Protein AF-A0A9W4XDM9-F1 (afdb_monomer_lite)

Organism: NCBI:txid2972786

Radius of gyration: 14.81 Å; chains: 1; bounding box: 36×41×36 Å

Secondary structure (DSSP, 8-state):
--HHHHHHHTTTT---SB--HHHHHHS-S-TT---HHHHTT--SS-EE--SSTTEEEEE-TTSSEEEEEEETTEEEEEEEE--TTS-THHHHHHHHHHHHHTT--EEBTT-BEEPSSHHHHHHHHHT-SS-EEEE---------

Sequence (144 aa):
MLPYKTIIQHNDGIIPRSISEDQFNNIDWFTQYCSENFLNSITYLPPEQHWNKDILFFGNYDSNSITISYEDHQIREIYCRIDTRSTYMEIVNKINNTIQLGSLIAFNDSLKIIGNTEHSLLDAIEECSEYTARFFKERISNIQ

Foldseek 3Di:
DALVVQCCVVVVNDNDQFDDPVSLQPGPRWDPQDCPQLVVLLPPFDWDDDPDPQKTKTHDPVAWIWIWGHDPNTTFWIKTFHHPVDPRLVVLVSVLVSCVSSSHWWAFPRRGTQDSDSVSSVVQCVVDPGGMIIRHDDDDDDDD

Structure (mmCIF, N/CA/C/O backbone):
data_AF-A0A9W4XDM9-F1
#
_entry.id   AF-A0A9W4XDM9-F1
#
loop_
_atom_site.group_PDB
_atom_site.id
_atom_site.type_symbol
_atom_site.label_atom_id
_atom_site.label_alt_id
_atom_site.label_comp_id
_atom_site.label_asym_id
_atom_site.label_entity_id
_atom_site.label_seq_id
_atom_site.pdbx_PDB_ins_code
_atom_site.Cartn_x
_atom_site.Cartn_y
_atom_site.Cartn_z
_atom_site.occupancy
_atom_site.B_iso_or_equiv
_atom_site.auth_seq_id
_atom_site.auth_comp_id
_atom_site.auth_asym_id
_atom_site.auth_atom_id
_atom_site.pdbx_PDB_model_num
ATOM 1 N N . MET A 1 1 ? -16.303 4.756 2.719 1.00 50.91 1 MET A N 1
ATOM 2 C CA . MET A 1 1 ? -15.575 5.531 3.741 1.00 50.91 1 MET A CA 1
ATOM 3 C C . MET A 1 1 ? -14.091 5.530 3.374 1.00 50.91 1 MET A C 1
ATOM 5 O O . MET A 1 1 ? -13.694 4.742 2.530 1.00 50.91 1 MET A O 1
ATOM 9 N N . LEU A 1 2 ? -13.285 6.446 3.919 1.00 59.59 2 LEU A N 1
ATOM 10 C CA . LEU A 1 2 ? -11.827 6.420 3.730 1.00 59.59 2 LEU A CA 1
ATOM 11 C C . LEU A 1 2 ? -11.182 5.683 4.916 1.00 59.59 2 LEU A C 1
ATOM 13 O O . LEU A 1 2 ? -11.610 5.975 6.037 1.00 59.59 2 LEU A O 1
ATOM 17 N N . PRO A 1 3 ? -10.130 4.860 4.718 1.00 63.12 3 PRO A N 1
ATOM 18 C CA . PRO A 1 3 ? -9.415 4.165 5.801 1.00 63.12 3 PRO A CA 1
ATOM 19 C C . PRO A 1 3 ? -9.049 5.080 6.982 1.00 63.12 3 PRO A C 1
ATOM 21 O O . PRO A 1 3 ? -9.209 4.729 8.151 1.00 63.12 3 PRO A O 1
ATOM 24 N N . TYR A 1 4 ? -8.641 6.314 6.666 1.00 62.72 4 TYR A N 1
ATOM 25 C CA . TYR A 1 4 ? -8.268 7.348 7.634 1.00 62.72 4 TYR A CA 1
ATOM 26 C C . TYR A 1 4 ? -9.421 7.827 8.529 1.00 62.72 4 TYR A C 1
ATOM 28 O O . TYR A 1 4 ? -9.192 8.266 9.651 1.00 62.72 4 TYR A O 1
ATOM 36 N N . LYS A 1 5 ? -10.674 7.735 8.069 1.00 65.38 5 LYS A N 1
ATOM 37 C CA . LYS A 1 5 ? -11.846 8.030 8.908 1.00 65.38 5 LYS A CA 1
ATOM 38 C C . LYS A 1 5 ? -12.192 6.842 9.800 1.00 65.38 5 LYS A C 1
ATOM 40 O O . LYS A 1 5 ? -12.499 7.058 10.969 1.00 65.38 5 LYS A O 1
ATOM 45 N N . THR A 1 6 ? -12.078 5.620 9.281 1.00 70.19 6 THR A N 1
ATOM 46 C CA . THR A 1 6 ? -12.355 4.392 10.033 1.00 70.19 6 T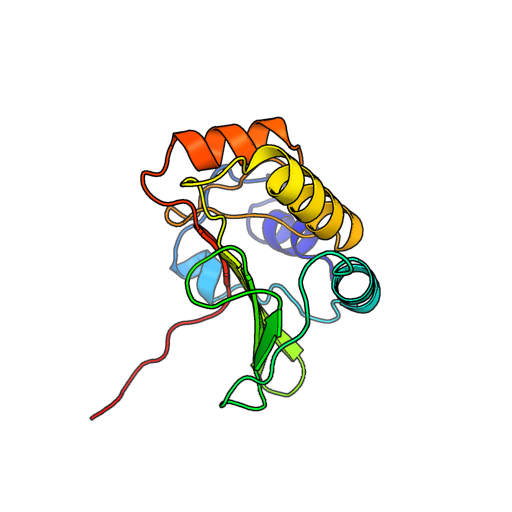HR A CA 1
ATOM 47 C C . THR A 1 6 ? -11.418 4.260 11.237 1.00 70.19 6 THR A C 1
ATOM 49 O O . THR A 1 6 ? -11.888 4.105 12.361 1.00 70.19 6 THR A O 1
ATOM 52 N N . ILE A 1 7 ? -10.102 4.441 11.059 1.00 72.19 7 ILE A N 1
ATOM 53 C CA . ILE A 1 7 ? -9.155 4.324 12.184 1.00 72.19 7 ILE A CA 1
ATOM 54 C C . ILE A 1 7 ? -9.390 5.379 13.278 1.00 72.19 7 ILE A C 1
ATOM 56 O O . ILE A 1 7 ? -9.298 5.059 14.459 1.00 72.19 7 ILE A O 1
ATOM 60 N N . ILE A 1 8 ? -9.755 6.610 12.900 1.00 70.44 8 ILE A N 1
ATOM 61 C CA . ILE A 1 8 ? -10.056 7.707 13.834 1.00 70.44 8 ILE A CA 1
ATOM 62 C C . ILE A 1 8 ? -11.339 7.417 14.627 1.00 70.44 8 ILE A C 1
ATOM 64 O O . ILE A 1 8 ? -11.399 7.703 15.821 1.00 70.44 8 ILE A O 1
ATOM 68 N N . GLN A 1 9 ? -12.351 6.812 13.996 1.00 71.81 9 GLN A N 1
ATOM 69 C CA . GLN A 1 9 ? -13.577 6.375 14.677 1.00 71.81 9 GLN A CA 1
ATOM 70 C C . GLN A 1 9 ? -13.320 5.234 15.672 1.00 71.81 9 GLN A C 1
ATOM 72 O O . GLN A 1 9 ? -13.922 5.221 16.739 1.00 71.81 9 GLN A O 1
ATOM 77 N N . HIS A 1 10 ? -12.402 4.316 15.357 1.00 74.31 10 HIS A N 1
ATOM 78 C CA . HIS A 1 10 ? -12.022 3.201 16.236 1.00 74.31 10 HIS A CA 1
ATOM 79 C C . HIS A 1 10 ? -11.024 3.569 17.355 1.00 74.31 10 HIS A C 1
ATOM 81 O O . HIS A 1 10 ? -10.685 2.702 18.159 1.00 74.31 10 HIS A O 1
ATOM 87 N N . ASN A 1 11 ? -10.536 4.815 17.413 1.00 74.12 11 ASN A N 1
ATOM 88 C CA . ASN A 1 11 ? -9.539 5.278 18.389 1.00 74.12 11 ASN A CA 1
ATOM 89 C C . ASN A 1 11 ? -9.916 6.657 18.986 1.00 74.12 11 ASN A C 1
ATOM 91 O O . ASN A 1 11 ? -9.068 7.534 19.135 1.00 74.12 11 ASN A O 1
ATOM 95 N N . ASP A 1 12 ? -11.202 6.865 19.296 1.00 77.50 12 ASP A N 1
ATOM 96 C CA . ASP A 1 12 ? -11.739 8.036 20.020 1.00 77.50 12 ASP A CA 1
ATOM 97 C C . ASP A 1 12 ? -11.345 9.418 19.450 1.00 77.50 12 ASP A C 1
ATOM 99 O O . ASP A 1 12 ? -11.167 10.398 20.176 1.00 77.50 12 ASP A O 1
ATOM 103 N N . GLY A 1 13 ? -11.211 9.524 18.124 1.00 71.31 13 GLY A N 1
ATOM 104 C CA . GLY A 1 13 ? -10.814 10.762 17.446 1.00 71.31 13 GLY A CA 1
ATOM 105 C C . GLY A 1 13 ? -9.298 10.965 17.314 1.00 71.31 13 GLY A C 1
ATOM 106 O O . GLY A 1 13 ? -8.868 11.936 16.691 1.00 71.31 13 GLY A O 1
ATOM 107 N N . ILE A 1 14 ? -8.485 10.059 17.863 1.00 74.38 14 ILE A N 1
ATOM 108 C CA . ILE A 1 14 ? -7.020 10.106 17.844 1.00 74.38 14 ILE A CA 1
ATOM 109 C C . ILE A 1 14 ? -6.492 9.213 16.711 1.00 74.38 14 ILE A C 1
ATOM 111 O O . ILE A 1 14 ? -7.013 8.133 16.448 1.00 74.38 14 ILE A O 1
ATOM 115 N N . ILE A 1 15 ? -5.425 9.651 16.039 1.00 72.75 15 ILE A N 1
ATOM 116 C CA . ILE A 1 15 ? -4.668 8.806 15.105 1.00 72.75 15 ILE A CA 1
ATOM 117 C C . ILE A 1 15 ? -3.636 8.024 15.936 1.00 72.75 15 ILE A C 1
ATOM 119 O O . ILE A 1 15 ? -2.741 8.653 16.512 1.00 72.75 15 ILE A O 1
ATOM 123 N N . PRO A 1 16 ? -3.743 6.688 16.060 1.00 82.56 16 PRO A N 1
ATOM 124 C CA . PRO A 1 16 ? -2.793 5.907 16.844 1.00 82.56 16 PRO A CA 1
ATOM 125 C C . PRO A 1 16 ? -1.438 5.819 16.123 1.00 82.56 16 PRO A C 1
ATOM 127 O O . PRO A 1 16 ? -1.358 5.960 14.908 1.00 82.56 16 PRO A O 1
ATOM 130 N N . ARG A 1 17 ? -0.348 5.551 16.854 1.00 84.31 17 ARG A N 1
ATOM 131 C CA . ARG A 1 17 ? 0.972 5.293 16.231 1.00 84.31 17 ARG A CA 1
ATOM 132 C C . ARG A 1 17 ? 1.102 3.872 15.673 1.00 84.31 17 ARG A C 1
ATOM 134 O O . ARG A 1 17 ? 1.933 3.624 14.807 1.00 84.31 17 ARG A O 1
ATOM 141 N N . SER A 1 18 ? 0.293 2.954 16.186 1.00 88.12 18 SER A N 1
ATOM 142 C CA . SER A 1 18 ? 0.230 1.541 15.820 1.00 88.12 18 SER A CA 1
ATOM 143 C C . SER A 1 18 ? -1.106 0.964 16.281 1.00 88.12 18 SER A C 1
ATOM 145 O O . SER A 1 18 ? -1.685 1.480 17.239 1.00 88.12 18 SER A O 1
ATOM 147 N N . ILE A 1 19 ? -1.562 -0.114 15.653 1.00 85.62 19 ILE A N 1
ATOM 148 C CA . ILE A 1 19 ? -2.789 -0.844 16.019 1.00 85.62 19 ILE A CA 1
ATOM 149 C C . ILE A 1 19 ? -2.474 -2.314 16.319 1.00 85.62 19 ILE A C 1
ATOM 151 O O . ILE A 1 19 ? -1.434 -2.818 15.903 1.00 85.62 19 ILE A O 1
ATOM 155 N N . SER A 1 20 ? -3.346 -3.005 17.057 1.00 87.94 20 SER A N 1
ATOM 156 C CA . SER A 1 20 ? -3.199 -4.453 17.276 1.00 87.94 20 SER A CA 1
ATOM 157 C C . SER A 1 20 ? -3.639 -5.266 16.054 1.00 87.94 20 SER A C 1
ATOM 159 O O . SER A 1 20 ? -4.448 -4.794 15.253 1.00 87.94 20 SER A O 1
ATOM 161 N N . GLU A 1 21 ? -3.180 -6.520 15.946 1.00 84.00 21 GLU A N 1
ATOM 162 C CA . GLU A 1 21 ? -3.706 -7.473 14.953 1.00 84.00 21 GLU A CA 1
ATOM 163 C C . GLU A 1 21 ? -5.235 -7.617 15.059 1.00 84.00 21 GLU A C 1
ATOM 165 O O . GLU A 1 21 ? -5.915 -7.703 14.039 1.00 84.00 21 GLU A O 1
ATOM 170 N N . ASP A 1 22 ? -5.803 -7.587 16.268 1.00 85.06 22 ASP A N 1
ATOM 171 C CA . ASP A 1 22 ? -7.254 -7.680 16.462 1.00 85.06 22 ASP A CA 1
ATOM 172 C C . ASP A 1 22 ? -7.992 -6.456 15.907 1.00 85.06 22 ASP A C 1
ATOM 174 O O . ASP A 1 22 ? -8.975 -6.618 15.185 1.00 85.06 22 ASP A O 1
ATOM 178 N N . GLN A 1 23 ? -7.522 -5.232 16.187 1.00 84.44 23 GLN A N 1
ATOM 179 C CA . GLN A 1 23 ? -8.083 -4.024 15.564 1.00 84.44 23 GLN A CA 1
ATOM 180 C C . GLN A 1 23 ? -7.959 -4.111 14.041 1.00 84.44 23 GLN A C 1
ATOM 182 O O . GLN A 1 23 ? -8.903 -3.818 13.315 1.00 84.44 23 GLN A O 1
ATOM 187 N N . PHE A 1 24 ? -6.795 -4.543 13.566 1.00 81.75 24 PHE A N 1
ATOM 188 C CA . PHE A 1 24 ? -6.451 -4.573 12.158 1.00 81.75 24 PHE A CA 1
ATOM 189 C C . PHE A 1 24 ? -7.292 -5.558 11.335 1.00 81.75 24 PHE A C 1
ATOM 191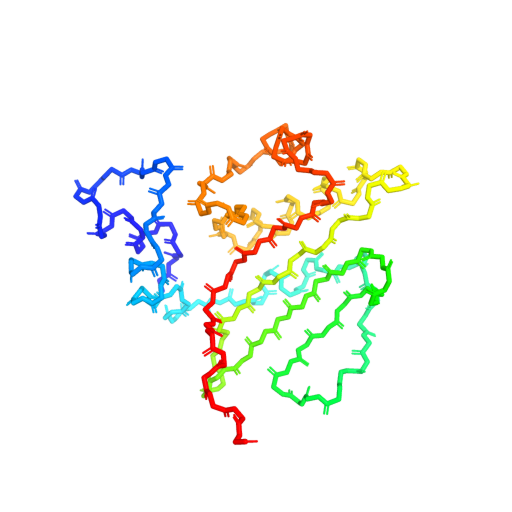 O O . PHE A 1 24 ? -7.776 -5.192 10.266 1.00 81.75 24 PHE A O 1
ATOM 198 N N . ASN A 1 25 ? -7.532 -6.769 11.849 1.00 79.44 25 ASN A N 1
ATOM 199 C CA . ASN A 1 25 ? -8.357 -7.777 11.177 1.00 79.44 25 ASN A CA 1
ATOM 200 C C . ASN A 1 25 ? -9.870 -7.487 11.278 1.00 79.44 25 ASN A C 1
ATOM 202 O O . ASN A 1 25 ? -10.619 -7.867 10.375 1.00 79.44 25 ASN A O 1
ATOM 206 N N . ASN A 1 26 ? -10.334 -6.828 12.351 1.00 81.50 26 ASN A N 1
ATOM 207 C CA . ASN A 1 26 ? -11.763 -6.557 12.578 1.00 81.50 26 ASN A CA 1
ATOM 208 C C . ASN A 1 26 ? -12.256 -5.210 12.017 1.00 81.50 26 ASN A C 1
ATOM 210 O O . ASN A 1 26 ? -13.466 -4.990 11.958 1.00 81.50 26 ASN A O 1
ATOM 214 N N . ILE A 1 27 ? -11.360 -4.312 11.597 1.00 79.81 27 ILE A N 1
ATOM 215 C CA . ILE A 1 27 ? -11.736 -3.110 10.845 1.00 79.81 27 ILE A CA 1
ATOM 216 C C . ILE A 1 27 ? -12.035 -3.491 9.387 1.00 79.81 27 ILE A C 1
ATOM 218 O O . ILE A 1 27 ? -11.235 -4.145 8.720 1.00 79.81 27 ILE A O 1
ATOM 222 N N . ASP A 1 28 ? -13.170 -3.022 8.868 1.00 78.19 28 ASP A N 1
ATOM 223 C CA . ASP A 1 28 ? -13.412 -2.969 7.427 1.00 78.19 28 ASP A CA 1
ATOM 224 C C . ASP A 1 28 ? -12.783 -1.684 6.862 1.00 78.19 28 ASP A C 1
ATOM 226 O O . ASP A 1 28 ? -13.292 -0.569 7.016 1.00 78.19 28 ASP A O 1
ATOM 230 N N . TRP A 1 29 ? -11.608 -1.847 6.257 1.00 76.81 29 TRP A N 1
ATOM 231 C CA . TRP A 1 29 ? -10.801 -0.752 5.722 1.00 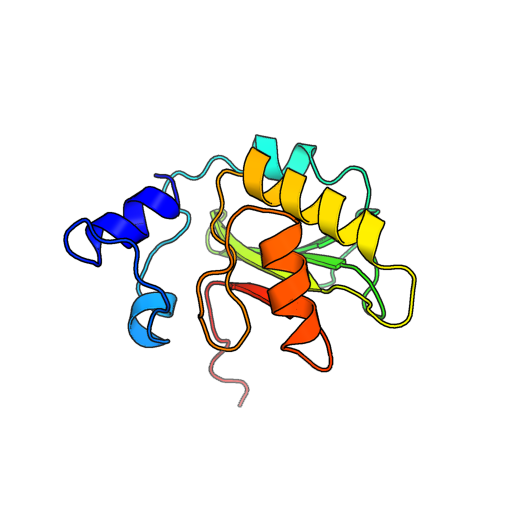76.81 29 TRP A CA 1
ATOM 232 C C . TRP A 1 29 ? -11.386 -0.135 4.449 1.00 76.81 29 TRP A C 1
ATOM 234 O O . TRP A 1 29 ? -11.121 1.036 4.162 1.00 76.81 29 TRP A O 1
ATOM 244 N N . PHE A 1 30 ? -12.177 -0.903 3.694 1.00 77.88 30 PHE A N 1
ATOM 245 C CA . PHE A 1 30 ? -12.522 -0.598 2.308 1.00 77.88 30 PHE A CA 1
ATOM 246 C C . PHE A 1 30 ? -14.034 -0.473 2.050 1.00 77.88 30 PHE A C 1
ATOM 248 O O . PHE A 1 30 ? -14.424 -0.275 0.896 1.00 77.88 30 PHE A O 1
ATOM 255 N N . THR A 1 31 ? -14.891 -0.477 3.085 1.00 75.44 31 THR A N 1
ATOM 256 C CA . THR A 1 31 ? -16.342 -0.228 2.946 1.00 75.44 31 THR A CA 1
ATOM 257 C C . THR A 1 31 ? -16.595 1.019 2.100 1.00 75.44 31 THR A C 1
ATOM 259 O O . THR A 1 31 ? -16.281 2.128 2.531 1.00 75.44 31 THR A O 1
ATOM 262 N N . GLN A 1 32 ? -17.199 0.899 0.914 1.00 72.62 32 GLN A N 1
ATOM 263 C CA . GLN A 1 32 ? -17.420 2.037 -0.004 1.00 72.62 32 GLN A CA 1
ATOM 264 C C . GLN A 1 32 ? -16.127 2.829 -0.336 1.00 72.62 32 GLN A C 1
ATOM 266 O O . GLN A 1 32 ? -16.145 4.066 -0.394 1.00 72.62 32 GLN A O 1
ATOM 271 N N . TYR A 1 33 ? -14.987 2.155 -0.471 1.00 78.88 33 TYR A N 1
ATOM 272 C CA . TYR A 1 33 ? -13.762 2.747 -1.001 1.00 78.88 33 TYR A CA 1
ATOM 273 C C . TYR A 1 33 ? -13.816 2.785 -2.534 1.00 78.88 33 TYR A C 1
ATOM 275 O O . TYR A 1 33 ? -14.153 1.787 -3.168 1.00 78.88 33 TYR A O 1
ATOM 283 N N . CYS A 1 34 ? -13.480 3.927 -3.144 1.00 81.19 34 CYS A N 1
ATOM 284 C CA . CYS A 1 34 ? -13.337 4.021 -4.597 1.00 81.19 34 CYS A CA 1
ATOM 285 C C . CYS A 1 34 ? -11.861 3.860 -4.972 1.00 81.19 34 CYS A C 1
ATOM 287 O O . CYS A 1 34 ? -11.067 4.787 -4.817 1.00 81.19 34 CYS A O 1
ATOM 289 N N . SER A 1 35 ? -11.505 2.676 -5.464 1.00 83.50 35 SER A N 1
ATOM 290 C CA . SER A 1 35 ? -10.132 2.318 -5.823 1.00 83.50 35 SER A CA 1
ATOM 291 C C . SER A 1 35 ? -9.669 2.848 -7.180 1.00 83.50 35 SER A C 1
ATOM 293 O O . SER A 1 35 ? -8.498 2.696 -7.506 1.00 83.50 35 SER A O 1
ATOM 295 N N . GLU A 1 36 ? -10.540 3.492 -7.962 1.00 86.88 36 GLU A N 1
ATOM 296 C CA . GLU A 1 36 ? -10.234 3.965 -9.320 1.00 86.88 36 GLU A CA 1
ATOM 297 C C . GLU A 1 36 ? -9.006 4.891 -9.361 1.00 86.88 36 GLU A C 1
ATOM 299 O O . GLU A 1 36 ? -8.080 4.647 -10.131 1.00 86.88 36 GLU A O 1
ATOM 304 N N . ASN A 1 37 ? -8.934 5.894 -8.477 1.00 84.12 37 ASN A N 1
ATOM 305 C CA . ASN A 1 37 ? -7.781 6.803 -8.392 1.00 84.12 37 ASN A CA 1
ATOM 306 C C . ASN A 1 37 ? -6.481 6.086 -7.998 1.00 84.12 37 ASN A C 1
ATOM 308 O O . ASN A 1 37 ? -5.407 6.463 -8.461 1.00 84.12 37 ASN A O 1
ATOM 312 N N . PHE A 1 38 ? -6.575 5.063 -7.144 1.00 88.00 38 PHE A N 1
ATOM 313 C CA . PHE A 1 38 ? -5.432 4.251 -6.735 1.00 88.00 38 PHE A CA 1
ATOM 314 C C . PHE A 1 38 ? -4.954 3.376 -7.900 1.00 88.00 38 PHE A C 1
ATOM 316 O O . PHE A 1 38 ? -3.803 3.487 -8.311 1.00 88.00 38 PHE A O 1
ATOM 323 N N . LEU A 1 39 ? -5.846 2.589 -8.507 1.00 90.56 39 LEU A N 1
ATOM 324 C CA . LEU A 1 39 ? -5.546 1.711 -9.642 1.00 90.56 39 LEU A CA 1
ATOM 325 C C . LEU A 1 39 ? -4.963 2.491 -10.829 1.00 90.56 39 LEU A C 1
ATOM 327 O O . LEU A 1 39 ? -3.900 2.137 -11.334 1.00 90.56 39 LEU A O 1
ATOM 331 N N . ASN A 1 40 ? -5.600 3.601 -11.216 1.00 91.94 40 ASN A N 1
ATOM 332 C CA . ASN A 1 40 ? -5.157 4.444 -12.329 1.00 91.94 40 ASN A CA 1
ATOM 333 C C . ASN A 1 40 ? -3.816 5.158 -12.065 1.00 91.94 40 ASN A C 1
ATOM 335 O O . ASN A 1 40 ? -3.207 5.665 -13.006 1.00 91.94 40 ASN A O 1
ATOM 339 N N . SER A 1 41 ? -3.335 5.203 -10.816 1.00 92.69 41 SER A N 1
ATOM 340 C CA . SER A 1 41 ? -2.014 5.759 -10.486 1.00 92.69 41 SER A CA 1
ATOM 341 C C . SER A 1 41 ? -0.859 4.766 -10.691 1.00 92.69 41 SER A C 1
ATOM 343 O O . SER A 1 41 ? 0.281 5.197 -10.896 1.00 92.69 41 SER A O 1
ATOM 345 N N . ILE A 1 42 ? -1.137 3.453 -10.738 1.00 94.25 42 ILE A N 1
ATOM 346 C CA . ILE A 1 42 ? -0.141 2.377 -10.910 1.00 94.25 42 ILE A CA 1
ATOM 347 C C . ILE A 1 42 ? 0.262 2.264 -12.392 1.00 94.25 42 ILE A C 1
ATOM 349 O O . ILE A 1 42 ? -0.013 1.297 -13.092 1.00 94.25 42 ILE A O 1
ATOM 353 N N . THR A 1 43 ? 0.937 3.302 -12.881 1.00 95.00 43 THR A N 1
ATOM 354 C CA . THR A 1 43 ? 1.437 3.425 -14.266 1.00 95.00 43 THR A CA 1
ATOM 355 C C . THR A 1 43 ? 2.905 3.010 -14.416 1.00 95.00 43 THR A C 1
ATOM 357 O O . THR A 1 43 ? 3.453 3.015 -15.516 1.00 95.00 43 THR A O 1
ATOM 360 N N . TYR A 1 44 ? 3.558 2.672 -13.303 1.00 94.75 44 TYR A N 1
ATOM 361 C CA . TYR A 1 44 ? 5.006 2.471 -13.183 1.00 94.75 44 TYR A CA 1
ATOM 362 C C . TYR A 1 44 ? 5.413 1.030 -12.832 1.00 94.75 44 TYR A C 1
ATOM 364 O O . TYR A 1 44 ? 6.604 0.753 -12.696 1.00 94.75 44 TYR A O 1
ATOM 372 N N . LEU A 1 45 ? 4.443 0.124 -12.691 1.00 94.75 45 LEU A N 1
ATOM 373 C CA . LEU A 1 45 ? 4.638 -1.320 -12.583 1.00 94.75 45 LEU A CA 1
ATOM 374 C C . LEU A 1 45 ? 3.756 -1.994 -13.650 1.00 94.75 45 LEU A C 1
ATOM 376 O O . LEU A 1 45 ? 2.585 -1.626 -13.757 1.00 94.75 45 LEU A O 1
ATOM 380 N N . PRO A 1 46 ? 4.271 -2.947 -14.448 1.00 94.25 46 PRO A N 1
ATOM 381 C CA . PRO A 1 46 ? 3.459 -3.650 -15.437 1.00 94.25 46 PRO A CA 1
ATOM 382 C C . PRO A 1 46 ? 2.402 -4.527 -14.742 1.00 94.25 46 PRO A C 1
ATOM 384 O O . PRO A 1 46 ? 2.743 -5.183 -13.759 1.00 94.25 46 PRO A O 1
ATOM 387 N N . PRO A 1 47 ? 1.147 -4.575 -15.222 1.00 93.69 47 PRO A N 1
ATOM 388 C CA . PRO A 1 47 ? 0.183 -5.571 -14.767 1.00 93.69 47 PRO A CA 1
ATOM 389 C C . PRO A 1 47 ? 0.574 -6.957 -15.298 1.00 93.69 47 PRO A C 1
ATOM 391 O O . PRO A 1 47 ? 0.831 -7.113 -16.491 1.00 93.69 47 PRO A O 1
ATOM 394 N N . GLU A 1 48 ? 0.568 -7.963 -14.429 1.00 90.31 48 GLU A N 1
ATOM 395 C CA . GLU A 1 48 ? 0.888 -9.357 -14.763 1.00 90.31 48 GLU A CA 1
ATOM 396 C C . GLU A 1 48 ? -0.276 -10.285 -14.386 1.00 90.31 48 GLU A C 1
ATOM 398 O O . GLU A 1 48 ? -1.109 -9.967 -13.533 1.00 90.31 48 GLU A O 1
ATOM 403 N N . GLN A 1 49 ? -0.353 -11.458 -15.019 1.00 83.88 49 GLN A N 1
ATOM 404 C CA . GLN A 1 49 ? -1.414 -12.422 -14.717 1.00 83.88 49 GLN A CA 1
ATOM 405 C C . GLN A 1 49 ? -1.105 -13.206 -13.436 1.00 83.88 49 GLN A C 1
ATOM 407 O O . GLN A 1 49 ? -0.172 -14.009 -13.383 1.00 83.88 49 GLN A O 1
ATOM 412 N N . HIS A 1 50 ? -1.930 -13.008 -12.409 1.00 84.00 50 HIS A N 1
ATOM 413 C CA . HIS A 1 50 ? -1.913 -13.826 -11.202 1.00 84.00 50 HIS A CA 1
ATOM 414 C C . HIS A 1 50 ? -2.752 -15.107 -11.394 1.00 84.00 50 HIS A C 1
ATOM 416 O O . HIS A 1 50 ? -3.741 -15.120 -12.127 1.00 84.00 50 HIS A O 1
ATOM 422 N N . TRP A 1 51 ? -2.357 -16.211 -10.749 1.00 78.31 51 TRP A N 1
ATOM 423 C CA . TRP A 1 51 ? -3.033 -17.514 -10.889 1.00 78.31 51 TRP A CA 1
ATOM 424 C C . TRP A 1 51 ? -4.403 -17.554 -10.194 1.00 78.31 51 TRP A C 1
ATOM 426 O O . TRP A 1 51 ? -5.314 -18.248 -10.647 1.00 78.31 51 TRP A O 1
ATOM 436 N N . ASN A 1 52 ? -4.552 -16.795 -9.106 1.00 83.38 52 ASN A N 1
ATOM 437 C CA . ASN A 1 52 ? -5.843 -16.490 -8.497 1.00 83.38 52 ASN A CA 1
ATOM 438 C C . ASN A 1 52 ? -6.468 -15.275 -9.202 1.00 83.38 52 ASN A C 1
ATOM 440 O O . ASN A 1 52 ? -5.808 -14.244 -9.311 1.00 83.38 52 ASN A O 1
ATOM 444 N N . LYS A 1 53 ? -7.733 -15.396 -9.625 1.00 80.50 53 LYS A N 1
ATOM 445 C CA . LYS A 1 53 ? -8.512 -14.336 -10.291 1.00 80.50 53 LYS A CA 1
ATOM 446 C C . LYS A 1 53 ? -8.949 -13.223 -9.343 1.00 80.50 53 LYS A C 1
ATOM 448 O O . LYS A 1 53 ? -9.139 -12.100 -9.794 1.00 80.50 53 LYS A O 1
ATOM 453 N N . ASP A 1 54 ? -9.054 -13.526 -8.053 1.00 89.00 54 ASP A N 1
ATOM 454 C CA . ASP A 1 54 ? -9.412 -12.565 -7.006 1.00 89.00 54 ASP A CA 1
ATOM 455 C C . ASP A 1 54 ? -8.187 -11.754 -6.536 1.00 89.00 54 ASP A C 1
ATOM 457 O O . ASP A 1 54 ? -8.184 -11.169 -5.454 1.00 89.00 54 ASP A O 1
ATOM 461 N N . ILE A 1 55 ? -7.111 -11.745 -7.335 1.00 90.12 55 ILE A N 1
ATOM 462 C CA . ILE A 1 55 ? -5.886 -10.985 -7.099 1.00 90.12 55 ILE A CA 1
ATOM 463 C C . ILE A 1 55 ? -5.479 -10.255 -8.384 1.00 90.12 55 ILE A C 1
ATOM 465 O O . ILE A 1 55 ? -5.259 -10.877 -9.423 1.00 90.12 55 ILE A O 1
ATOM 469 N N . LEU A 1 56 ? -5.303 -8.935 -8.290 1.00 93.25 56 LEU A N 1
ATOM 470 C CA . LEU A 1 56 ? -4.542 -8.159 -9.270 1.00 93.25 56 LEU A CA 1
ATOM 471 C C . LEU A 1 56 ? -3.087 -8.066 -8.806 1.00 93.25 56 LEU A C 1
ATOM 473 O O . LEU A 1 56 ? -2.821 -7.853 -7.623 1.00 93.25 56 LEU A O 1
ATOM 477 N N . PHE A 1 57 ? -2.143 -8.200 -9.734 1.00 94.06 57 PHE A N 1
ATOM 478 C CA . PHE A 1 57 ? -0.716 -8.112 -9.445 1.00 94.06 57 PHE A CA 1
ATOM 479 C C . PHE A 1 57 ? -0.024 -7.199 -10.458 1.00 94.06 57 PHE A C 1
ATOM 481 O O . PHE A 1 57 ? -0.231 -7.315 -11.666 1.00 94.06 57 PHE A O 1
ATOM 488 N N . PHE A 1 58 ? 0.810 -6.298 -9.951 1.00 95.19 58 PHE A N 1
ATOM 489 C CA . PHE A 1 58 ? 1.610 -5.361 -10.728 1.00 95.19 58 PHE A CA 1
ATOM 490 C C . PHE A 1 58 ? 3.075 -5.487 -10.309 1.00 95.19 58 PHE A C 1
ATOM 492 O O . PHE A 1 58 ? 3.369 -5.502 -9.115 1.00 95.19 58 PHE A O 1
ATOM 499 N N . GLY A 1 59 ? 4.005 -5.508 -11.261 1.00 93.50 59 GLY A N 1
ATOM 500 C CA . GLY A 1 59 ? 5.441 -5.603 -10.993 1.00 93.50 59 GLY A CA 1
ATOM 501 C C . GLY A 1 59 ? 5.975 -7.019 -11.172 1.00 93.50 59 GLY A C 1
ATOM 502 O O . GLY A 1 59 ? 5.625 -7.696 -12.131 1.00 93.50 59 GLY A O 1
ATOM 503 N N . ASN A 1 60 ? 6.865 -7.461 -10.283 1.00 90.50 60 ASN A N 1
ATOM 504 C CA . ASN A 1 60 ? 7.545 -8.750 -10.416 1.00 90.50 60 ASN A CA 1
ATOM 505 C C . ASN A 1 60 ? 7.664 -9.465 -9.060 1.00 90.50 60 ASN A C 1
ATOM 507 O O . ASN A 1 60 ? 8.043 -8.841 -8.072 1.00 90.50 60 ASN A O 1
ATOM 511 N N . TYR A 1 61 ? 7.376 -10.772 -9.020 1.00 85.19 61 TYR A N 1
ATOM 512 C CA . TYR A 1 61 ? 7.379 -11.573 -7.784 1.00 85.19 61 TYR A CA 1
ATOM 513 C C . TYR A 1 61 ? 8.717 -11.545 -7.026 1.00 85.19 61 TYR A C 1
ATOM 515 O O . TYR A 1 61 ? 8.711 -11.608 -5.797 1.00 85.19 61 TYR A O 1
ATOM 523 N N . ASP A 1 62 ? 9.846 -11.406 -7.725 1.00 85.81 62 ASP A N 1
ATOM 524 C CA . ASP A 1 62 ? 11.193 -11.395 -7.144 1.00 85.81 62 ASP A CA 1
ATOM 525 C C . ASP A 1 62 ? 11.717 -9.984 -6.822 1.00 85.81 62 ASP A C 1
ATOM 527 O O . ASP A 1 62 ? 12.843 -9.858 -6.338 1.00 85.81 62 ASP A O 1
ATOM 531 N N . SER A 1 63 ? 10.940 -8.924 -7.082 1.00 88.12 63 SER A N 1
ATOM 532 C CA . SER A 1 63 ? 11.369 -7.522 -6.958 1.00 88.12 63 SER A CA 1
ATOM 533 C C . SER A 1 63 ? 10.211 -6.613 -6.498 1.00 88.12 63 SER A C 1
ATOM 535 O O . SER A 1 63 ? 9.394 -7.013 -5.672 1.00 88.12 63 SER A O 1
ATOM 537 N N . ASN A 1 64 ? 10.159 -5.366 -6.974 1.00 89.88 64 ASN A N 1
ATOM 538 C CA . ASN A 1 64 ? 9.101 -4.408 -6.657 1.00 89.88 64 ASN A CA 1
ATOM 539 C C . ASN A 1 64 ? 7.736 -4.897 -7.167 1.00 89.88 64 ASN A C 1
ATOM 541 O O . ASN A 1 64 ? 7.602 -5.240 -8.347 1.00 89.88 64 ASN A O 1
ATOM 545 N N . SER A 1 65 ? 6.712 -4.868 -6.310 1.00 91.00 65 SER A N 1
ATOM 546 C CA . SER A 1 65 ? 5.356 -5.281 -6.686 1.00 91.00 65 SER A CA 1
ATOM 547 C C . SER A 1 65 ? 4.258 -4.579 -5.891 1.00 91.00 65 SER A C 1
ATOM 549 O O . SER A 1 65 ? 4.446 -4.259 -4.717 1.00 91.00 65 SER A O 1
ATOM 551 N N . ILE A 1 66 ? 3.082 -4.427 -6.505 1.00 92.25 66 ILE A N 1
ATOM 552 C CA . ILE A 1 66 ? 1.818 -4.144 -5.817 1.00 92.25 66 ILE A CA 1
ATOM 553 C C . ILE A 1 66 ? 0.861 -5.308 -6.081 1.00 92.25 66 ILE A C 1
ATOM 555 O O . ILE A 1 66 ? 0.519 -5.587 -7.228 1.00 92.25 66 ILE A O 1
ATOM 559 N N . THR A 1 67 ? 0.413 -5.964 -5.017 1.00 91.62 67 THR A N 1
ATOM 560 C CA . THR A 1 67 ? -0.631 -6.995 -5.045 1.00 91.62 67 THR A CA 1
ATOM 561 C C . THR A 1 67 ? -1.911 -6.405 -4.465 1.00 91.62 67 THR A C 1
ATOM 563 O O . THR A 1 67 ? -1.854 -5.657 -3.491 1.00 91.62 67 THR A O 1
ATOM 566 N N . ILE A 1 68 ? -3.065 -6.734 -5.037 1.00 90.94 68 ILE A N 1
ATOM 567 C CA . ILE A 1 68 ? -4.381 -6.319 -4.541 1.00 90.94 68 ILE A CA 1
ATOM 568 C C . ILE A 1 68 ? -5.256 -7.564 -4.475 1.00 90.94 68 ILE A C 1
ATOM 570 O O . ILE A 1 68 ? -5.503 -8.168 -5.517 1.00 90.94 68 ILE A O 1
ATOM 574 N N . SER A 1 69 ? -5.715 -7.954 -3.287 1.00 89.25 69 SER A N 1
ATOM 575 C CA . SER A 1 69 ? -6.653 -9.070 -3.127 1.00 89.25 69 SER A CA 1
ATOM 576 C C . SER A 1 69 ? -8.088 -8.569 -2.987 1.00 89.25 69 SER A C 1
ATOM 578 O O . SER A 1 69 ? -8.334 -7.460 -2.503 1.00 89.25 69 SER A O 1
ATOM 580 N N . TYR A 1 70 ? -9.033 -9.400 -3.415 1.00 86.50 70 TYR A N 1
ATOM 581 C CA . TYR A 1 70 ? -10.461 -9.125 -3.382 1.00 86.50 70 TYR A CA 1
ATOM 582 C C . TYR A 1 70 ? -11.212 -10.219 -2.618 1.00 86.50 70 TYR A C 1
ATOM 584 O O . TYR A 1 70 ? -10.824 -11.386 -2.622 1.00 86.50 70 TYR A O 1
ATOM 592 N N . GLU A 1 71 ? -12.316 -9.839 -1.981 1.00 84.56 71 GLU A N 1
ATOM 593 C CA . GLU A 1 71 ? -13.300 -10.749 -1.387 1.00 84.56 71 GLU A CA 1
ATOM 594 C C . GLU A 1 71 ? -14.692 -10.136 -1.584 1.00 84.56 71 GLU A C 1
ATOM 596 O O . GLU A 1 71 ? -14.862 -8.923 -1.456 1.00 84.56 71 GLU A O 1
ATOM 601 N N . ASP A 1 72 ? -15.665 -10.942 -2.018 1.00 84.25 72 ASP A N 1
ATOM 602 C CA . ASP A 1 72 ? -17.013 -10.498 -2.411 1.00 84.25 72 ASP A CA 1
ATOM 603 C C . ASP A 1 72 ? -17.043 -9.241 -3.316 1.00 84.25 72 ASP A C 1
ATOM 605 O O . ASP A 1 72 ? -17.930 -8.392 -3.225 1.00 84.25 72 ASP A O 1
ATOM 609 N N . HIS A 1 73 ? -16.086 -9.156 -4.251 1.00 81.06 73 HIS A N 1
ATOM 610 C CA . HIS A 1 73 ? -15.858 -8.044 -5.195 1.00 81.06 73 HIS A CA 1
ATOM 611 C C . HIS A 1 73 ? -15.403 -6.708 -4.568 1.00 81.06 73 HIS A C 1
ATOM 613 O O . HIS A 1 73 ? -15.322 -5.700 -5.271 1.00 81.06 73 HIS A O 1
ATOM 619 N N . GLN A 1 74 ? -15.061 -6.679 -3.279 1.00 82.25 74 GLN A N 1
ATOM 620 C CA . GLN A 1 74 ? -14.460 -5.523 -2.604 1.00 82.25 74 GLN A CA 1
ATOM 621 C C . GLN A 1 74 ? -12.951 -5.736 -2.431 1.00 82.25 74 GLN A C 1
ATOM 623 O O . GLN A 1 74 ? -12.495 -6.877 -2.376 1.00 82.25 74 GLN A O 1
ATOM 628 N N . ILE A 1 75 ? -12.162 -4.654 -2.362 1.00 84.69 75 ILE A N 1
ATOM 629 C CA . ILE A 1 75 ? -10.736 -4.775 -2.015 1.00 84.69 75 ILE A CA 1
ATOM 630 C C . ILE A 1 75 ? -10.633 -5.262 -0.573 1.00 84.69 75 ILE A C 1
ATOM 632 O O . ILE A 1 75 ? -11.291 -4.730 0.319 1.00 84.69 75 ILE A O 1
ATOM 636 N N . ARG A 1 76 ? -9.782 -6.264 -0.376 1.00 80.56 76 ARG A N 1
ATOM 637 C CA . ARG A 1 76 ? -9.498 -6.901 0.903 1.00 80.56 76 ARG A CA 1
ATOM 638 C C . ARG A 1 76 ? -8.097 -6.526 1.392 1.00 80.56 76 ARG A C 1
ATOM 640 O O . ARG A 1 76 ? -7.975 -5.990 2.485 1.00 80.56 76 ARG A O 1
ATOM 647 N N . GLU A 1 77 ? -7.064 -6.688 0.568 1.00 81.31 77 GLU A N 1
ATOM 648 C CA . GLU A 1 77 ? -5.689 -6.242 0.852 1.00 81.31 77 GLU A CA 1
ATOM 649 C C . GLU A 1 77 ? -5.114 -5.435 -0.308 1.00 81.31 77 GLU A C 1
ATOM 651 O O . GLU A 1 77 ? -5.374 -5.729 -1.473 1.00 81.31 77 GLU A O 1
ATOM 656 N N . ILE A 1 78 ? -4.255 -4.473 0.026 1.00 87.38 78 ILE A N 1
ATOM 657 C CA . ILE A 1 78 ? -3.220 -3.944 -0.864 1.00 87.38 78 ILE A CA 1
ATOM 658 C C . ILE A 1 78 ? -1.856 -4.274 -0.230 1.00 87.38 78 ILE A C 1
ATOM 660 O O . ILE A 1 78 ? -1.661 -4.115 0.970 1.00 87.38 78 ILE A O 1
ATOM 664 N N . TYR A 1 79 ? -0.889 -4.739 -1.009 1.00 87.75 79 TYR A N 1
ATOM 665 C CA . TYR A 1 79 ? 0.422 -5.171 -0.515 1.00 87.75 79 TYR A CA 1
ATOM 666 C C . TYR A 1 79 ? 1.517 -4.631 -1.426 1.00 87.75 79 TYR A C 1
ATOM 668 O O . TYR A 1 79 ? 1.487 -4.872 -2.631 1.00 87.75 79 TYR A O 1
ATOM 676 N N . CYS A 1 80 ? 2.491 -3.920 -0.861 1.00 87.31 80 CYS A N 1
ATOM 677 C CA . CYS A 1 80 ? 3.563 -3.257 -1.596 1.00 87.31 80 CYS A CA 1
ATOM 678 C C . CYS A 1 80 ? 4.926 -3.819 -1.165 1.00 87.31 80 CYS A C 1
ATOM 680 O O . CYS A 1 80 ? 5.372 -3.592 -0.039 1.00 87.31 80 CYS A O 1
ATOM 682 N N . ARG A 1 81 ? 5.618 -4.509 -2.076 1.00 86.62 81 ARG A N 1
ATOM 683 C CA . ARG A 1 81 ? 7.009 -4.953 -1.889 1.00 86.62 81 ARG A CA 1
ATOM 684 C C . ARG A 1 81 ? 7.960 -3.942 -2.519 1.00 86.62 81 ARG A C 1
ATOM 686 O O . ARG A 1 81 ? 7.726 -3.530 -3.657 1.00 86.62 81 ARG A O 1
ATOM 693 N N . ILE A 1 82 ? 9.037 -3.585 -1.815 1.00 86.31 82 ILE A N 1
ATOM 694 C CA . ILE A 1 82 ? 10.074 -2.681 -2.331 1.00 86.31 82 ILE A CA 1
ATOM 695 C C . ILE A 1 82 ? 11.432 -3.387 -2.309 1.00 86.31 82 ILE A C 1
ATOM 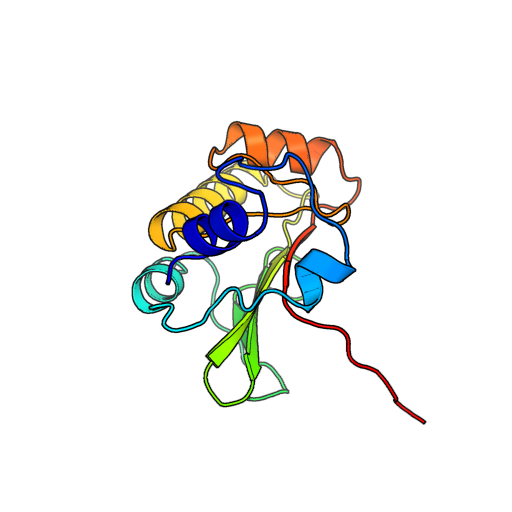697 O O . ILE A 1 82 ? 11.878 -3.895 -1.283 1.00 86.31 82 ILE A O 1
ATOM 701 N N . ASP A 1 83 ? 12.090 -3.432 -3.465 1.00 85.56 83 ASP A N 1
ATOM 702 C CA . ASP A 1 83 ? 13.348 -4.146 -3.673 1.00 85.56 83 ASP A CA 1
ATOM 703 C C . ASP A 1 83 ? 14.560 -3.257 -3.366 1.00 85.56 83 ASP A C 1
ATOM 705 O O . ASP A 1 83 ? 15.135 -2.597 -4.242 1.00 85.56 83 ASP A O 1
ATOM 709 N N . THR A 1 84 ? 14.958 -3.272 -2.095 1.00 83.56 84 THR A N 1
ATOM 710 C CA . THR A 1 84 ? 16.064 -2.477 -1.544 1.00 83.56 84 THR A CA 1
ATOM 711 C C . THR A 1 84 ? 17.450 -2.858 -2.079 1.00 83.56 84 THR A C 1
ATOM 713 O O . THR A 1 84 ? 18.416 -2.138 -1.837 1.00 83.56 84 THR A O 1
ATOM 716 N N . ARG A 1 85 ? 17.575 -3.945 -2.859 1.00 82.00 85 ARG A N 1
ATOM 717 C CA . ARG A 1 85 ? 18.836 -4.372 -3.504 1.00 82.00 85 ARG A CA 1
ATOM 718 C C . ARG A 1 85 ? 19.216 -3.501 -4.713 1.00 82.00 85 ARG A C 1
ATOM 720 O O . ARG A 1 85 ? 20.280 -3.688 -5.299 1.00 82.00 85 ARG A O 1
ATOM 727 N N . SER A 1 86 ? 18.335 -2.582 -5.107 1.00 72.69 86 SER A N 1
ATOM 728 C CA . SER A 1 86 ? 18.468 -1.664 -6.243 1.00 72.69 86 SER A CA 1
ATOM 729 C C . SER A 1 86 ? 18.263 -0.206 -5.800 1.00 72.69 86 SER A C 1
ATOM 731 O O . SER A 1 86 ? 17.967 0.047 -4.635 1.00 72.69 86 SER A O 1
ATOM 733 N N . THR A 1 87 ? 18.401 0.777 -6.697 1.00 79.50 87 THR A N 1
ATOM 734 C CA . THR A 1 87 ? 18.135 2.195 -6.374 1.00 79.50 87 THR A CA 1
ATOM 735 C C . THR A 1 87 ? 16.634 2.439 -6.157 1.00 79.50 87 THR A C 1
ATOM 737 O O . THR A 1 87 ? 15.916 2.848 -7.067 1.00 79.50 87 THR A O 1
ATOM 740 N N . TYR A 1 88 ? 16.151 2.186 -4.941 1.00 83.50 88 TYR A N 1
ATOM 741 C CA . TYR A 1 88 ? 14.721 2.117 -4.631 1.00 83.50 88 TYR A CA 1
ATOM 742 C C . TYR A 1 88 ? 14.016 3.479 -4.453 1.00 83.50 88 TYR A C 1
ATOM 744 O O . TYR A 1 88 ? 12.790 3.533 -4.465 1.00 83.50 88 TYR A O 1
ATOM 752 N N . MET A 1 89 ? 14.748 4.593 -4.346 1.00 87.69 89 MET A N 1
ATOM 753 C CA . MET A 1 89 ? 14.181 5.937 -4.108 1.00 87.69 89 MET A CA 1
ATOM 754 C C . MET A 1 89 ? 13.030 6.304 -5.067 1.00 87.69 89 MET A C 1
ATOM 756 O O . MET A 1 89 ? 11.987 6.800 -4.647 1.00 87.69 89 MET A O 1
ATOM 760 N N . GLU A 1 90 ? 13.184 6.018 -6.365 1.00 89.69 90 GLU A N 1
ATOM 761 C CA . GLU A 1 90 ? 12.185 6.383 -7.378 1.00 89.69 90 GLU A CA 1
ATOM 762 C C . GLU A 1 90 ? 10.872 5.596 -7.214 1.00 89.69 90 GLU A C 1
ATOM 764 O O . GLU A 1 90 ? 9.782 6.157 -7.351 1.00 89.69 90 GLU A O 1
ATOM 769 N N . ILE A 1 91 ? 10.960 4.301 -6.886 1.00 89.81 91 ILE A N 1
ATOM 770 C CA . ILE A 1 91 ? 9.781 3.455 -6.664 1.00 89.81 91 ILE A CA 1
ATOM 771 C C . ILE A 1 91 ? 9.099 3.783 -5.325 1.00 89.81 91 ILE A C 1
ATOM 773 O O . ILE A 1 91 ? 7.873 3.737 -5.254 1.00 89.81 91 ILE A O 1
ATOM 777 N N . VAL A 1 92 ? 9.849 4.231 -4.310 1.00 89.38 92 VAL A N 1
ATOM 778 C CA . VAL A 1 92 ? 9.294 4.762 -3.049 1.00 89.38 92 VAL A CA 1
ATOM 779 C C . VAL A 1 92 ? 8.465 6.022 -3.286 1.00 89.38 92 VAL A C 1
ATOM 781 O O . VAL A 1 92 ? 7.313 6.070 -2.857 1.00 89.38 92 VAL A O 1
ATOM 784 N N . ASN A 1 93 ? 8.997 7.011 -4.013 1.00 91.12 93 ASN A N 1
ATOM 785 C CA . ASN A 1 93 ? 8.255 8.228 -4.359 1.00 91.12 93 ASN A CA 1
ATOM 786 C C . ASN A 1 93 ? 6.964 7.889 -5.135 1.00 91.12 93 ASN A C 1
ATOM 788 O O . ASN A 1 93 ? 5.877 8.335 -4.765 1.00 91.12 93 ASN A O 1
ATOM 792 N N . LYS A 1 94 ? 7.058 7.010 -6.144 1.00 92.94 94 LYS A N 1
ATOM 793 C CA . LYS A 1 94 ? 5.908 6.510 -6.920 1.00 92.94 94 LYS A CA 1
ATOM 794 C C . LYS A 1 94 ? 4.848 5.826 -6.046 1.00 92.94 94 LYS A C 1
ATOM 796 O O . LYS A 1 94 ? 3.671 6.161 -6.157 1.00 92.94 94 LYS A O 1
ATOM 801 N N . ILE A 1 95 ? 5.252 4.925 -5.148 1.00 89.81 95 ILE A N 1
ATOM 802 C CA . ILE A 1 95 ? 4.349 4.239 -4.211 1.00 89.81 95 ILE A CA 1
ATOM 803 C C . ILE A 1 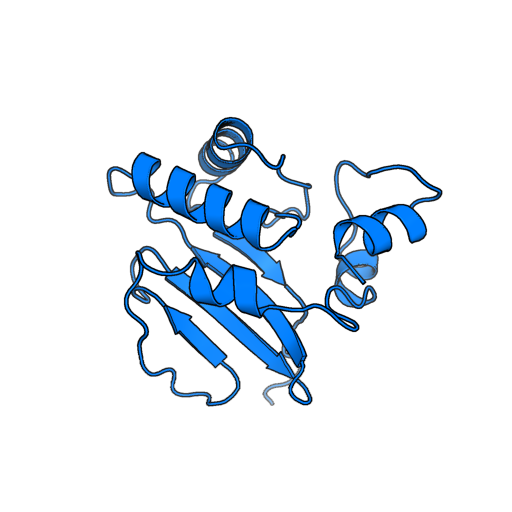95 ? 3.710 5.232 -3.228 1.00 89.81 95 ILE A C 1
ATOM 805 O O . ILE A 1 95 ? 2.498 5.178 -3.027 1.00 89.81 95 ILE A O 1
ATOM 809 N N . ASN A 1 96 ? 4.466 6.187 -2.676 1.00 88.88 96 ASN A N 1
ATOM 810 C CA . ASN A 1 96 ? 3.916 7.250 -1.830 1.00 88.88 96 ASN A CA 1
ATOM 811 C C . ASN A 1 96 ? 2.840 8.069 -2.569 1.00 88.88 96 ASN A C 1
ATOM 813 O O . ASN A 1 96 ? 1.767 8.312 -2.017 1.00 88.88 96 ASN A O 1
ATOM 817 N N . ASN A 1 97 ? 3.079 8.447 -3.828 1.00 90.38 97 ASN A N 1
ATOM 818 C CA . ASN A 1 97 ? 2.103 9.200 -4.622 1.00 90.38 97 ASN A CA 1
ATOM 819 C C . ASN A 1 97 ? 0.824 8.380 -4.873 1.00 90.38 97 ASN A C 1
ATOM 821 O O . ASN A 1 97 ? -0.277 8.903 -4.718 1.00 90.38 97 ASN A O 1
ATOM 825 N N . THR A 1 98 ? 0.956 7.085 -5.172 1.00 90.12 98 THR A N 1
ATOM 826 C CA . THR A 1 98 ? -0.163 6.131 -5.285 1.00 90.12 98 THR A CA 1
ATOM 827 C C . THR A 1 98 ? -0.978 6.024 -3.989 1.00 90.12 98 THR A C 1
ATOM 829 O O . THR A 1 98 ? -2.208 6.079 -4.019 1.00 90.12 98 THR A O 1
ATOM 832 N N . ILE A 1 99 ? -0.315 5.947 -2.830 1.00 86.00 99 ILE A N 1
ATOM 833 C CA . ILE A 1 99 ? -0.954 5.918 -1.499 1.00 86.00 99 ILE A CA 1
ATOM 834 C C . ILE A 1 99 ? -1.722 7.222 -1.232 1.00 86.00 99 ILE A C 1
ATOM 836 O O . ILE A 1 99 ? -2.865 7.178 -0.770 1.00 86.00 99 ILE A O 1
ATOM 840 N N . GLN A 1 100 ? -1.129 8.376 -1.556 1.00 83.88 100 GLN A N 1
ATOM 841 C CA . GLN A 1 100 ? -1.757 9.691 -1.393 1.00 83.88 100 GLN A CA 1
ATOM 842 C C . GLN A 1 100 ? -2.970 9.875 -2.321 1.00 83.88 100 GLN A C 1
ATOM 844 O O . GLN A 1 100 ? -4.041 10.262 -1.849 1.00 83.88 100 GLN A O 1
ATOM 849 N N . LEU A 1 101 ? -2.846 9.547 -3.613 1.00 84.00 101 LEU A N 1
ATOM 850 C CA . LEU A 1 101 ? -3.947 9.598 -4.590 1.00 84.00 101 LEU A CA 1
ATOM 851 C C . LEU A 1 101 ? -5.079 8.625 -4.227 1.00 84.00 101 LEU A C 1
ATOM 853 O O . LEU A 1 101 ? -6.257 8.953 -4.378 1.00 84.00 101 LEU A O 1
ATOM 857 N N . GLY A 1 102 ? -4.723 7.463 -3.677 1.00 81.19 102 GLY A N 1
ATOM 858 C CA . GLY A 1 102 ? -5.655 6.505 -3.097 1.00 81.19 102 GLY A CA 1
ATOM 859 C C . GLY A 1 102 ? -6.239 6.909 -1.739 1.00 81.19 102 GLY A C 1
ATOM 860 O O . GLY A 1 102 ? -7.154 6.233 -1.280 1.00 81.19 102 GLY A O 1
ATOM 861 N N . SER A 1 103 ? -5.762 7.976 -1.083 1.00 80.44 103 SER A N 1
ATOM 862 C CA . SER A 1 103 ? -6.161 8.366 0.286 1.00 80.44 103 SER A CA 1
ATOM 863 C C . SER A 1 103 ? -6.046 7.228 1.323 1.00 80.44 103 SER A C 1
ATOM 865 O O . SER A 1 103 ? -6.895 7.088 2.211 1.00 80.44 103 SER A O 1
ATOM 867 N N . LEU A 1 104 ? -5.009 6.397 1.186 1.00 81.88 104 LEU A N 1
ATOM 868 C CA . LEU A 1 104 ? -4.756 5.211 2.011 1.00 81.88 104 LEU A CA 1
ATOM 869 C C . LEU A 1 104 ? -3.905 5.527 3.258 1.00 81.88 104 LEU A C 1
ATOM 871 O O . LEU A 1 104 ? -3.243 6.561 3.333 1.00 81.88 104 LEU A O 1
ATOM 875 N N . ILE A 1 105 ? -3.895 4.601 4.223 1.00 80.75 105 ILE A N 1
ATOM 876 C CA . ILE A 1 105 ? -2.910 4.553 5.318 1.00 80.75 105 ILE A CA 1
ATOM 877 C C . ILE A 1 105 ? -1.938 3.414 5.037 1.00 80.75 105 ILE A C 1
ATOM 879 O O . ILE A 1 105 ? -2.378 2.307 4.743 1.00 80.75 105 ILE A O 1
ATOM 883 N N . ALA A 1 106 ? -0.640 3.677 5.177 1.00 83.06 106 ALA A N 1
ATOM 884 C CA . ALA A 1 106 ? 0.399 2.660 5.112 1.00 83.06 106 ALA A CA 1
ATOM 885 C C . ALA A 1 106 ? 0.722 2.095 6.504 1.00 83.06 106 ALA A C 1
ATOM 887 O O . ALA A 1 106 ? 0.855 2.849 7.471 1.00 83.06 106 ALA A O 1
ATOM 888 N N . PHE A 1 107 ? 0.899 0.774 6.579 1.00 85.06 107 PHE A N 1
ATOM 889 C CA . PHE A 1 107 ? 1.401 0.069 7.759 1.00 85.06 107 PHE A CA 1
ATOM 890 C C . PHE A 1 107 ? 2.644 -0.752 7.401 1.00 85.06 107 PHE A C 1
ATOM 892 O O . PHE A 1 107 ? 2.758 -1.263 6.282 1.00 85.06 107 PHE A O 1
ATOM 899 N N . ASN A 1 108 ? 3.574 -0.879 8.350 1.00 82.12 108 ASN A N 1
ATOM 900 C CA . ASN A 1 108 ? 4.666 -1.852 8.256 1.00 82.12 108 ASN A CA 1
ATOM 901 C C . ASN A 1 108 ? 4.263 -3.189 8.907 1.00 82.12 108 ASN A C 1
ATOM 903 O O . ASN A 1 108 ? 3.214 -3.289 9.543 1.00 82.12 108 ASN A O 1
ATOM 907 N N . ASP A 1 109 ? 5.120 -4.206 8.810 1.00 78.44 109 ASP A N 1
ATOM 908 C CA . ASP A 1 109 ? 4.889 -5.543 9.385 1.00 78.44 109 ASP A CA 1
ATOM 909 C C . ASP A 1 109 ? 4.682 -5.558 10.915 1.00 78.44 109 ASP A C 1
ATOM 911 O O . ASP A 1 109 ? 4.178 -6.537 11.456 1.00 78.44 109 ASP A O 1
ATOM 915 N N . SER A 1 110 ? 5.021 -4.474 11.625 1.00 82.69 110 SER A N 1
ATOM 916 C CA . SER A 1 110 ? 4.737 -4.290 13.061 1.00 82.69 110 SER A CA 1
ATOM 917 C C . SER A 1 110 ? 3.416 -3.550 13.340 1.00 82.69 110 SER A C 1
ATOM 919 O O . SER A 1 110 ? 3.194 -3.104 14.466 1.00 82.69 110 SER A O 1
ATOM 921 N N . LEU A 1 111 ? 2.581 -3.336 12.315 1.00 84.19 111 LEU A N 1
ATOM 922 C CA . LEU A 1 111 ? 1.355 -2.528 12.345 1.00 84.19 111 LEU A CA 1
ATOM 923 C C . LEU A 1 111 ? 1.550 -1.099 12.896 1.00 84.19 111 LEU A C 1
ATOM 925 O O . LEU A 1 111 ? 0.600 -0.477 13.383 1.00 84.19 111 LEU A O 1
ATOM 929 N N . LYS A 1 112 ? 2.769 -0.540 12.788 1.00 85.75 112 LYS A N 1
ATOM 930 C CA . LYS A 1 112 ? 3.006 0.903 12.966 1.00 85.75 112 LYS A CA 1
ATOM 931 C C . LYS A 1 112 ? 2.383 1.650 11.789 1.00 85.75 112 LYS A C 1
ATOM 933 O O . LYS A 1 112 ? 2.541 1.214 10.649 1.00 85.75 112 LYS A O 1
ATOM 938 N N . ILE A 1 113 ? 1.749 2.796 12.041 1.00 83.88 113 ILE A N 1
ATOM 939 C CA . ILE A 1 113 ? 1.358 3.709 10.961 1.00 83.88 113 ILE A CA 1
ATOM 940 C C . ILE A 1 113 ? 2.615 4.373 10.405 1.00 83.88 113 ILE A C 1
ATOM 942 O O . ILE A 1 113 ? 3.352 5.042 11.131 1.00 83.88 113 ILE A O 1
ATOM 946 N N . ILE A 1 114 ? 2.816 4.225 9.102 1.00 83.31 114 ILE A N 1
ATOM 947 C CA . ILE A 1 114 ? 3.826 4.954 8.344 1.00 83.31 114 ILE A CA 1
ATOM 948 C C . ILE A 1 114 ? 3.217 6.301 7.939 1.00 83.31 114 ILE A C 1
ATOM 950 O O . ILE A 1 114 ? 2.078 6.367 7.469 1.00 83.31 114 ILE A O 1
ATOM 954 N N . GLY A 1 115 ? 3.965 7.390 8.123 1.00 74.56 115 GLY A N 1
ATOM 955 C CA . GLY A 1 115 ? 3.532 8.720 7.689 1.00 74.56 115 GLY A CA 1
ATOM 956 C C . GLY A 1 115 ? 3.303 8.782 6.174 1.00 74.56 115 GLY A C 1
ATOM 957 O O . GLY A 1 115 ? 3.981 8.113 5.400 1.00 74.56 115 GLY A O 1
ATOM 958 N N . ASN A 1 116 ? 2.369 9.621 5.728 1.00 74.25 116 ASN A N 1
ATOM 959 C CA . ASN A 1 116 ? 2.013 9.784 4.313 1.00 74.25 116 ASN A CA 1
ATOM 960 C C . ASN A 1 116 ? 3.023 10.647 3.524 1.00 74.25 116 ASN A C 1
ATOM 962 O O . ASN A 1 116 ? 2.627 11.474 2.700 1.00 74.25 116 ASN A O 1
ATOM 966 N N . THR A 1 117 ? 4.319 10.497 3.807 1.00 82.62 117 THR A N 1
ATOM 967 C CA . THR A 1 117 ? 5.409 11.236 3.161 1.00 82.62 117 THR A CA 1
ATOM 968 C C . THR A 1 117 ? 6.487 10.277 2.673 1.00 82.62 117 THR A C 1
ATOM 970 O O . THR A 1 117 ? 6.718 9.237 3.288 1.00 82.62 117 THR A O 1
ATOM 973 N N . GLU A 1 118 ? 7.196 10.658 1.607 1.00 83.75 118 GLU A N 1
ATOM 974 C CA . GLU A 1 118 ? 8.342 9.899 1.093 1.00 83.75 118 GLU A CA 1
ATOM 975 C C . GLU A 1 118 ? 9.381 9.629 2.192 1.00 83.75 118 GLU A C 1
ATOM 977 O O . GLU A 1 118 ? 9.800 8.490 2.352 1.00 83.75 118 GLU A O 1
ATOM 982 N N . HIS A 1 119 ? 9.715 10.634 3.011 1.00 86.62 119 HIS A N 1
ATOM 983 C CA . HIS A 1 119 ? 10.644 10.489 4.138 1.00 86.62 119 HIS A CA 1
ATOM 984 C C . HIS A 1 119 ? 10.174 9.425 5.135 1.00 86.62 119 HIS A C 1
ATOM 986 O O . HIS A 1 119 ? 10.941 8.533 5.465 1.00 86.62 119 HIS A O 1
ATO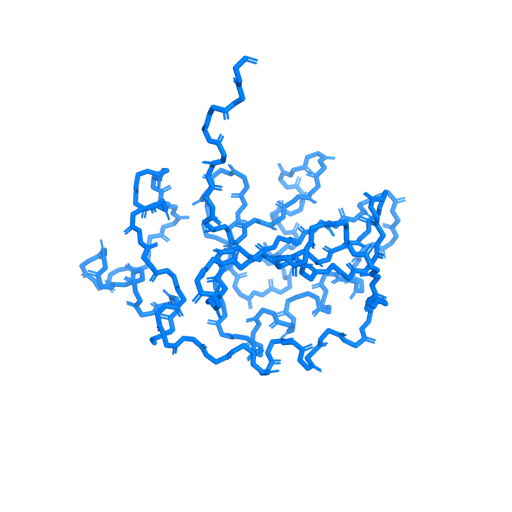M 992 N N . SER A 1 120 ? 8.905 9.450 5.552 1.00 85.00 120 SER A N 1
ATOM 993 C CA . SER A 1 120 ? 8.372 8.442 6.480 1.00 85.00 120 SER A CA 1
ATOM 994 C C . SER A 1 120 ? 8.351 7.033 5.883 1.00 85.00 120 SER A C 1
ATOM 996 O O . SER A 1 120 ? 8.506 6.057 6.613 1.00 85.00 120 SER A O 1
ATOM 998 N N . LEU A 1 121 ? 8.155 6.919 4.565 1.00 83.31 121 LEU A N 1
ATOM 999 C CA . LEU A 1 121 ? 8.214 5.643 3.857 1.00 83.31 121 LEU A CA 1
ATOM 1000 C C . LEU A 1 121 ? 9.663 5.131 3.751 1.00 83.31 121 LEU A C 1
ATOM 1002 O O . LEU A 1 121 ? 9.879 3.933 3.897 1.00 83.31 121 LEU A O 1
ATOM 1006 N N . LEU A 1 122 ? 10.645 6.026 3.581 1.00 85.31 122 LEU A N 1
ATOM 1007 C CA . LEU A 1 122 ? 12.082 5.724 3.652 1.00 85.31 122 LEU A CA 1
ATOM 1008 C C . LEU A 1 122 ? 12.524 5.312 5.063 1.00 85.31 122 LEU A C 1
ATOM 1010 O O . LEU A 1 122 ? 13.195 4.296 5.200 1.00 85.31 122 LEU A O 1
ATOM 1014 N N . ASP A 1 123 ? 12.090 6.018 6.109 1.00 85.31 123 ASP A N 1
ATOM 1015 C CA . ASP A 1 123 ? 12.403 5.671 7.505 1.00 85.31 123 ASP A CA 1
ATOM 1016 C C . ASP A 1 123 ? 11.922 4.246 7.835 1.00 85.31 123 ASP A C 1
ATOM 1018 O O . ASP A 1 123 ? 12.631 3.454 8.455 1.00 85.31 123 ASP A O 1
ATOM 1022 N N . ALA A 1 124 ? 10.719 3.891 7.369 1.00 81.56 124 ALA A N 1
ATOM 1023 C CA . ALA A 1 124 ? 10.153 2.556 7.536 1.00 81.56 124 ALA A CA 1
ATOM 1024 C C . ALA A 1 124 ? 10.902 1.476 6.726 1.00 81.56 124 ALA A C 1
ATOM 1026 O O . ALA A 1 124 ? 10.965 0.328 7.171 1.00 81.56 124 ALA A O 1
ATOM 1027 N N . ILE A 1 125 ? 11.485 1.841 5.575 1.00 78.19 125 ILE A N 1
ATOM 1028 C CA . ILE A 1 125 ? 12.383 0.982 4.787 1.00 78.19 125 ILE A CA 1
ATOM 1029 C C . ILE A 1 125 ? 13.689 0.734 5.538 1.00 78.19 125 ILE A C 1
ATOM 1031 O O . ILE A 1 125 ? 14.107 -0.413 5.649 1.00 78.19 125 ILE A O 1
ATOM 1035 N N . GLU A 1 126 ? 14.312 1.774 6.090 1.00 77.44 126 GLU A N 1
ATOM 1036 C CA . GLU A 1 126 ? 15.576 1.649 6.825 1.00 77.44 126 GLU A CA 1
ATOM 1037 C C . GLU A 1 126 ? 15.415 0.903 8.166 1.00 77.44 126 GLU A C 1
ATOM 1039 O O . GLU A 1 126 ? 16.345 0.224 8.605 1.00 77.44 126 GLU A O 1
ATOM 1044 N N . GLU A 1 127 ? 14.226 0.928 8.783 1.00 74.19 127 GLU A N 1
ATOM 1045 C CA . GLU A 1 127 ? 13.890 0.072 9.935 1.00 74.19 127 GLU A CA 1
ATOM 1046 C C . GLU A 1 127 ? 13.767 -1.437 9.595 1.00 74.19 127 GLU A C 1
ATOM 1048 O O . GLU A 1 127 ? 13.733 -2.253 10.521 1.00 74.19 127 GLU A O 1
ATOM 1053 N N . CYS A 1 128 ? 13.698 -1.845 8.317 1.00 62.78 128 CYS A N 1
ATOM 1054 C CA . CYS A 1 128 ? 13.385 -3.226 7.911 1.00 62.78 128 CYS A CA 1
ATOM 1055 C C . CYS A 1 128 ? 14.427 -3.829 6.948 1.00 62.78 128 CYS A C 1
ATOM 1057 O O . CYS A 1 128 ? 14.628 -3.345 5.838 1.00 62.78 128 CYS A O 1
ATOM 1059 N N . SER A 1 129 ? 15.031 -4.966 7.314 1.00 51.78 129 SER A N 1
ATOM 1060 C CA . SER A 1 129 ? 16.095 -5.612 6.516 1.00 51.78 129 SER A CA 1
ATOM 1061 C C . SER A 1 129 ? 15.667 -6.080 5.115 1.00 51.78 129 SER A C 1
ATOM 1063 O O . SER A 1 129 ? 16.502 -6.168 4.220 1.00 51.78 129 SER A O 1
ATOM 1065 N N . GLU A 1 130 ? 14.378 -6.358 4.921 1.00 51.34 130 GLU A N 1
ATOM 1066 C CA . GLU A 1 130 ? 13.719 -6.433 3.614 1.00 51.34 130 GLU A CA 1
ATOM 1067 C C . GLU A 1 130 ? 12.413 -5.643 3.736 1.00 51.34 130 GLU A C 1
ATOM 1069 O O . GLU A 1 130 ? 11.604 -5.954 4.615 1.00 51.34 130 GLU A O 1
ATOM 1074 N N . TYR A 1 131 ? 12.192 -4.608 2.916 1.00 51.66 131 TYR A N 1
ATOM 1075 C CA . TYR A 1 131 ? 11.016 -3.766 3.128 1.00 51.66 131 TYR A CA 1
ATOM 1076 C C . TYR A 1 131 ? 9.749 -4.295 2.466 1.00 51.66 131 TYR A C 1
ATOM 1078 O O . TYR A 1 131 ? 9.639 -4.429 1.241 1.00 51.66 131 TYR A O 1
ATOM 1086 N N . THR A 1 132 ? 8.748 -4.474 3.319 1.00 48.47 132 THR A N 1
ATOM 1087 C CA . THR A 1 132 ? 7.382 -4.786 2.940 1.00 48.47 132 THR A CA 1
ATOM 1088 C C . THR A 1 132 ? 6.454 -3.769 3.605 1.00 48.47 132 THR A C 1
ATOM 1090 O O . THR A 1 132 ? 6.526 -3.548 4.811 1.00 48.47 132 THR A O 1
ATOM 1093 N N . ALA A 1 133 ? 5.588 -3.128 2.819 1.00 46.97 133 ALA A N 1
ATOM 1094 C CA . ALA A 1 133 ? 4.499 -2.290 3.318 1.00 46.97 133 ALA A CA 1
ATOM 1095 C C . ALA A 1 133 ? 3.176 -3.001 3.040 1.00 46.97 133 ALA A C 1
ATOM 1097 O O . ALA A 1 133 ? 2.861 -3.319 1.890 1.00 46.97 133 ALA A O 1
ATOM 1098 N N . ARG A 1 134 ? 2.403 -3.277 4.089 1.00 49.25 134 ARG A N 1
ATOM 1099 C CA . ARG A 1 134 ? 1.290 -4.231 4.034 1.00 49.25 134 ARG A CA 1
ATOM 1100 C C . ARG A 1 134 ? 0.011 -3.535 4.481 1.00 49.25 134 ARG A C 1
ATOM 1102 O O . ARG A 1 134 ? -0.124 -3.129 5.629 1.00 49.25 134 ARG A O 1
ATOM 1109 N N . PHE A 1 135 ? -0.926 -3.381 3.556 1.00 51.78 135 PHE A N 1
ATOM 1110 C CA . PHE A 1 135 ? -2.187 -2.656 3.709 1.00 51.78 135 PHE A CA 1
ATOM 1111 C C . PHE A 1 135 ? -3.327 -3.698 3.710 1.00 51.78 135 PHE A C 1
ATOM 1113 O O . PHE A 1 135 ? -4.263 -3.632 2.910 1.00 51.78 135 PHE A O 1
ATOM 1120 N N . PHE A 1 136 ? -3.172 -4.739 4.539 1.00 52.28 136 PHE A N 1
ATOM 1121 C CA . PHE A 1 136 ? -4.019 -5.936 4.520 1.00 52.28 136 PHE A CA 1
ATOM 1122 C C . PHE A 1 136 ? -5.446 -5.789 5.099 1.00 52.28 136 PHE A C 1
ATOM 1124 O O . PHE A 1 136 ? -5.722 -4.999 5.995 1.00 52.28 136 PHE A O 1
ATOM 1131 N N . LYS A 1 137 ? -6.283 -6.739 4.680 1.00 30.25 137 LYS A N 1
ATOM 1132 C CA . LYS A 1 137 ? -7.021 -7.769 5.444 1.00 30.25 137 LYS A CA 1
ATOM 1133 C C . LYS A 1 137 ? -6.807 -9.040 4.576 1.00 30.25 137 LYS A C 1
ATOM 1135 O O . LYS A 1 137 ? -6.751 -8.895 3.372 1.00 30.25 137 LYS A O 1
ATOM 1140 N N . GLU A 1 138 ? -6.616 -10.297 4.965 1.00 28.83 138 GLU A N 1
ATOM 1141 C CA . GLU A 1 138 ? -6.600 -11.029 6.233 1.00 28.83 138 GLU A CA 1
ATOM 1142 C C . GLU A 1 138 ? -5.991 -12.432 5.998 1.00 28.83 138 GLU A C 1
ATOM 1144 O O . GLU A 1 138 ? -5.707 -12.849 4.876 1.00 28.83 138 GLU A O 1
ATOM 1149 N N . ARG A 1 139 ? -5.774 -13.166 7.086 1.00 29.20 139 ARG A N 1
ATOM 1150 C CA . ARG A 1 139 ? -5.088 -14.460 7.172 1.00 29.20 139 ARG A CA 1
ATOM 1151 C C . ARG A 1 139 ? -5.886 -15.640 6.589 1.00 29.20 139 ARG A C 1
ATOM 1153 O O . ARG A 1 139 ? -6.930 -16.001 7.132 1.00 29.20 139 ARG A O 1
ATOM 1160 N N . ILE A 1 140 ? -5.319 -16.364 5.612 1.00 25.59 140 ILE A N 1
ATOM 1161 C CA . ILE A 1 140 ? -5.776 -17.736 5.303 1.00 25.59 140 ILE A CA 1
ATOM 1162 C C . ILE A 1 140 ? -5.596 -18.601 6.554 1.00 25.59 140 ILE A C 1
ATOM 1164 O O . ILE A 1 140 ? -4.487 -18.760 7.065 1.00 25.59 140 ILE A O 1
ATOM 1168 N N . SER A 1 141 ? -6.696 -19.188 7.015 1.00 31.45 141 SER A N 1
ATOM 1169 C CA . SER A 1 141 ? -6.709 -20.232 8.037 1.00 31.45 141 SER A CA 1
ATOM 1170 C C . SER A 1 141 ? -7.226 -21.525 7.410 1.00 31.45 141 SER A C 1
ATOM 1172 O O . SER A 1 141 ? -8.228 -21.499 6.701 1.00 31.45 141 SER A O 1
ATOM 1174 N N . ASN A 1 142 ? -6.565 -22.644 7.720 1.00 26.14 142 ASN A N 1
ATOM 1175 C CA . ASN A 1 142 ? -6.835 -24.003 7.228 1.00 26.14 142 ASN A CA 1
ATOM 1176 C C . ASN A 1 142 ? -6.436 -24.277 5.761 1.00 26.14 142 ASN A C 1
ATOM 1178 O O . ASN A 1 142 ? -7.225 -24.130 4.832 1.00 26.14 142 ASN A O 1
ATOM 1182 N N . ILE A 1 143 ? -5.238 -24.841 5.592 1.00 31.88 143 ILE A N 1
ATOM 1183 C CA . ILE A 1 143 ? -5.063 -26.020 4.729 1.00 31.88 143 ILE A CA 1
ATOM 1184 C C . ILE A 1 143 ? -4.936 -27.220 5.685 1.00 31.88 143 ILE A C 1
ATOM 1186 O O . ILE A 1 143 ? -4.424 -27.049 6.795 1.00 31.88 143 ILE A O 1
ATOM 1190 N N . GLN A 1 144 ? -5.489 -28.373 5.298 1.00 32.56 144 GLN A N 1
ATOM 1191 C CA . GLN A 1 144 ? -5.519 -29.610 6.099 1.00 32.56 144 GLN A CA 1
ATOM 1192 C C . GLN A 1 144 ? -4.223 -30.420 5.976 1.00 32.56 144 GLN A C 1
ATOM 1194 O O . GLN A 1 144 ? -3.604 -30.357 4.891 1.00 32.56 144 GLN A O 1
#

pLDDT: mean 78.33, std 15.85, range [25.59, 95.19]